Protein AF-B2L5K0-F1 (afdb_monomer)

Sequence (70 aa):
FDKAINSALAQRVRNRVNFRGSLNTYRFCDNVWTFVLNDVEFREVTDLVKVDKVKIVACDGKNTGSNTTE

Secondary structure (DSSP, 8-state):
-HHHHHHHHHHH-----EEEEEEEEEEEETTEEEEEEEEEEEE-SS-EEEEEEEEEEEE--GGG------

Solvent-accessible surface area (backbone atoms only — not comparable to full-atom values): 4416 Å² total; per-residue (Å²): 109,70,69,58,54,56,51,46,51,73,73,71,60,80,85,72,73,49,75,52,58,47,83,72,50,74,48,78,57,95,69,29,42,37,39,33,33,32,64,29,40,39,38,39,100,90,48,77,49,78,41,69,64,50,78,50,76,46,70,70,68,79,79,83,67,74,84,68,80,126

Radius of gyration: 15.31 Å; Cα contacts (8 Å, |Δi|>4): 91; chains: 1; bounding box: 25×43×34 Å

Nearest PDB structures (foldseek):
  7zwc-assembly1_V  TM=9.944E-01  e=1.195E-10  Homo sapiens
  5m4s-assembly1_A  TM=9.855E-01  e=1.298E-09  Homo sapiens
  7zsa-assembly1_V  TM=9.199E-01  e=4.581E-07  Saccharomyces cerevisiae
  1nh2-assembly1_C  TM=8.967E-01  e=4.928E-03  Saccharomyces cerevisiae
  7oha-assembly1_L  TM=6.866E-01  e=1.358E-03  Saccharomyces cerevisiae

InterPro domains:
  IPR003194 Transcription initiation factor IIA, gamma subunit [PIRSF009415] (1-66)
  IPR003194 Transcription initiation factor IIA, gamma subunit [PTHR10966] (1-66)
  IPR009088 Transcription factor IIA, beta-barrel [G3DSA:2.30.18.10] (15-70)
  IPR009088 Transcription factor IIA, beta-barrel [SSF50784] (13-62)
  IPR015871 Transcription initiation factor IIA, gamma subunit, C-terminal [PF02751] (20-61)
  IPR015871 Transcription initiation factor IIA, gamma subunit, C-terminal [cd10014] (17-62)

Foldseek 3Di:
DVVVVVVCCVPPDDWDKDKDFAWDDWDDDPQKIKTKTAFMWIDTPDDIDTDGIDIDIDHDPPVVPPPPDD

Organism: Xenopus borealis (NCBI:txid8354)

Structure (mmCIF, N/CA/C/O backbone):
data_AF-B2L5K0-F1
#
_entry.id   AF-B2L5K0-F1
#
loop_
_atom_site.group_PDB
_atom_site.id
_atom_site.type_symbol
_atom_site.label_atom_id
_atom_site.label_alt_id
_atom_site.label_comp_id
_atom_site.label_asym_id
_atom_site.label_entity_id
_atom_site.label_seq_id
_atom_site.pdbx_PDB_ins_code
_atom_site.Cartn_x
_atom_site.Cartn_y
_atom_site.Cartn_z
_atom_site.occupancy
_atom_site.B_iso_or_equiv
_atom_site.auth_seq_id
_atom_site.auth_comp_id
_atom_site.auth_asym_id
_atom_site.auth_atom_id
_atom_site.pdbx_PDB_model_num
ATOM 1 N N . PHE A 1 1 ? -13.514 6.017 -15.507 1.00 96.06 1 PHE A N 1
ATOM 2 C CA . PHE A 1 1 ? -13.328 5.457 -14.155 1.00 96.06 1 PHE A CA 1
ATOM 3 C C . PHE A 1 1 ? -12.121 6.089 -13.467 1.00 96.06 1 PHE A C 1
ATOM 5 O O . PHE A 1 1 ? -12.310 6.737 -12.445 1.00 96.06 1 PHE A O 1
ATOM 12 N N . ASP A 1 2 ? -10.931 6.023 -14.071 1.00 95.62 2 ASP A N 1
ATOM 13 C CA . ASP A 1 2 ? -9.663 6.475 -13.462 1.00 95.62 2 ASP A CA 1
ATOM 14 C C . ASP A 1 2 ? -9.701 7.915 -12.938 1.00 95.62 2 ASP A C 1
ATOM 16 O O . ASP A 1 2 ? -9.308 8.184 -11.805 1.00 95.62 2 ASP A O 1
ATOM 20 N N . LYS A 1 3 ? -10.254 8.851 -13.719 1.00 94.50 3 LYS A N 1
ATOM 21 C CA . LYS A 1 3 ? -10.422 10.247 -13.279 1.00 94.50 3 LYS A CA 1
ATOM 22 C C . LYS A 1 3 ? -11.283 10.367 -12.014 1.00 94.50 3 LYS A C 1
ATOM 24 O O . LYS A 1 3 ? -10.955 11.135 -11.115 1.00 94.50 3 LYS A O 1
ATOM 29 N N . ALA A 1 4 ? -12.370 9.598 -11.937 1.00 97.56 4 ALA A N 1
ATOM 30 C CA . ALA A 1 4 ? -13.314 9.664 -10.827 1.00 97.56 4 ALA A CA 1
ATOM 31 C C . ALA A 1 4 ? -12.705 9.113 -9.529 1.00 97.56 4 ALA A C 1
ATOM 33 O O . ALA A 1 4 ? -12.832 9.754 -8.490 1.00 97.56 4 ALA A O 1
ATOM 34 N N . ILE A 1 5 ? -12.004 7.972 -9.585 1.00 97.00 5 ILE A N 1
ATOM 35 C CA . ILE A 1 5 ? -11.384 7.382 -8.389 1.00 97.00 5 ILE A CA 1
ATOM 36 C C . ILE A 1 5 ? -10.231 8.245 -7.861 1.00 97.00 5 ILE A C 1
ATOM 38 O O . ILE A 1 5 ? -10.179 8.505 -6.663 1.00 97.00 5 ILE A O 1
ATOM 42 N N . ASN A 1 6 ? -9.375 8.781 -8.741 1.00 94.94 6 ASN A N 1
ATOM 43 C CA . ASN A 1 6 ? -8.292 9.684 -8.334 1.00 94.94 6 ASN A CA 1
ATOM 44 C C . ASN A 1 6 ? -8.834 10.950 -7.654 1.00 94.94 6 ASN A C 1
ATOM 46 O O . ASN A 1 6 ? -8.356 11.342 -6.591 1.00 94.94 6 ASN A O 1
ATOM 50 N N . SER A 1 7 ? -9.878 11.558 -8.229 1.00 94.19 7 SER A N 1
ATOM 51 C CA . SER A 1 7 ? -10.525 12.735 -7.642 1.00 94.19 7 SER A CA 1
ATOM 52 C C . SER A 1 7 ? -11.180 12.422 -6.292 1.00 94.19 7 SER A C 1
ATOM 54 O O . SER A 1 7 ? -11.004 13.179 -5.336 1.00 94.19 7 SER A O 1
ATOM 56 N N . ALA A 1 8 ? -11.888 11.294 -6.178 1.00 96.94 8 ALA A N 1
ATOM 57 C CA . ALA A 1 8 ? -12.558 10.913 -4.940 1.00 96.94 8 ALA A CA 1
ATOM 58 C C . ALA A 1 8 ? -11.560 10.634 -3.805 1.00 96.94 8 ALA A C 1
ATOM 60 O O . ALA A 1 8 ? -11.765 11.130 -2.697 1.00 96.94 8 ALA A O 1
ATOM 61 N N . LEU A 1 9 ? -10.471 9.905 -4.081 1.00 95.56 9 LEU A N 1
ATOM 62 C CA . LEU A 1 9 ? -9.422 9.628 -3.096 1.00 95.56 9 LEU A CA 1
ATOM 63 C C . LEU A 1 9 ? -8.762 10.922 -2.600 1.00 95.56 9 LEU A C 1
ATOM 65 O O . LEU A 1 9 ? -8.656 11.122 -1.395 1.00 95.56 9 LEU A O 1
ATOM 69 N N . ALA A 1 10 ? -8.394 11.834 -3.505 1.00 93.50 10 ALA A N 1
ATOM 70 C CA . ALA A 1 10 ? -7.721 13.080 -3.136 1.00 93.50 10 ALA A CA 1
ATOM 71 C C . ALA A 1 10 ? -8.607 14.042 -2.321 1.00 93.50 10 ALA A C 1
ATOM 73 O O . ALA A 1 10 ? -8.117 14.770 -1.459 1.00 93.50 10 ALA A O 1
ATOM 74 N N . GLN A 1 11 ? -9.911 14.080 -2.606 1.00 95.50 11 GLN A N 1
ATOM 75 C CA . GLN A 1 11 ? -10.807 15.093 -2.037 1.00 95.50 11 GLN A CA 1
ATOM 76 C C . GLN A 1 11 ? -11.594 14.604 -0.820 1.00 95.50 11 GLN A C 1
ATOM 78 O O . GLN A 1 11 ? -11.906 15.404 0.066 1.00 95.50 11 GLN A O 1
ATOM 83 N N . ARG A 1 12 ? -11.957 13.317 -0.786 1.00 97.44 12 ARG A N 1
ATOM 84 C CA . ARG A 1 12 ? -12.932 12.783 0.179 1.00 97.44 12 ARG A CA 1
ATOM 85 C C . ARG A 1 12 ? -12.294 11.950 1.286 1.00 97.44 12 ARG A C 1
ATOM 87 O O . ARG A 1 12 ? -12.862 11.875 2.370 1.00 97.44 12 ARG A O 1
ATOM 94 N N . VAL A 1 13 ? -11.134 11.344 1.040 1.00 95.88 13 VAL A N 1
ATOM 95 C CA . VAL A 1 13 ? -10.469 10.459 2.005 1.00 95.88 13 VAL A CA 1
ATOM 96 C C . VAL A 1 13 ? -9.572 11.283 2.929 1.00 95.88 13 VAL A C 1
ATOM 98 O O . VAL A 1 13 ? -8.769 12.097 2.477 1.00 95.88 13 VAL A O 1
ATOM 101 N N . ARG A 1 14 ? -9.744 11.104 4.243 1.00 94.69 14 ARG A N 1
ATOM 102 C CA . ARG A 1 14 ? -9.026 11.859 5.291 1.00 94.69 14 ARG A CA 1
ATOM 103 C C . ARG A 1 14 ? -8.370 10.971 6.343 1.00 94.69 14 ARG A C 1
ATOM 105 O O . ARG A 1 14 ? -7.550 11.460 7.116 1.00 94.69 14 ARG A O 1
ATOM 112 N N . ASN A 1 15 ? -8.750 9.699 6.403 1.00 94.75 15 ASN A N 1
ATOM 113 C CA . ASN A 1 15 ? -8.214 8.764 7.374 1.00 94.75 15 ASN A CA 1
ATOM 114 C C . ASN A 1 15 ? -6.745 8.447 7.074 1.00 94.75 15 ASN A C 1
ATOM 116 O O . ASN A 1 15 ? -6.298 8.446 5.926 1.00 94.75 15 ASN A O 1
ATOM 120 N N . ARG A 1 16 ? -5.986 8.199 8.141 1.00 94.31 16 ARG A N 1
ATOM 121 C CA . ARG A 1 16 ? -4.563 7.876 8.082 1.00 94.31 16 ARG A CA 1
ATOM 1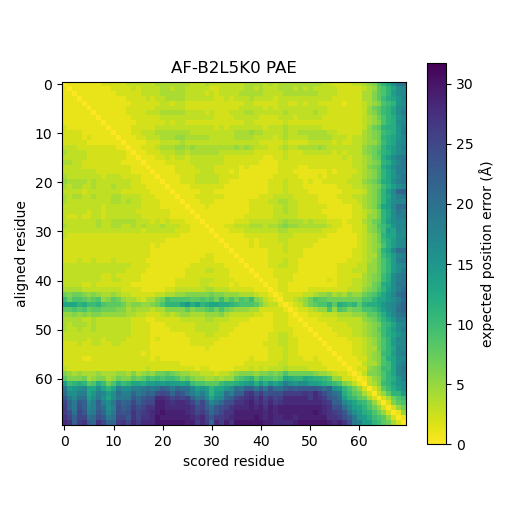22 C C . ARG A 1 16 ? -4.343 6.504 8.693 1.00 94.31 16 ARG A C 1
ATOM 124 O O . ARG A 1 16 ? -4.752 6.256 9.823 1.00 94.31 16 ARG A O 1
ATOM 131 N N . VAL A 1 17 ? -3.620 5.667 7.963 1.00 97.06 17 VAL A N 1
ATOM 132 C CA . VAL A 1 17 ? -3.217 4.328 8.395 1.00 97.06 17 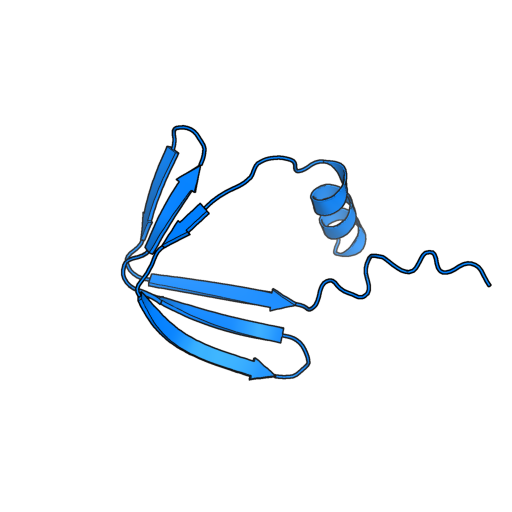VAL A CA 1
ATOM 133 C C . VAL A 1 17 ? -1.704 4.311 8.589 1.00 97.06 17 VAL A C 1
ATOM 135 O O . VAL A 1 17 ? -0.963 4.889 7.793 1.00 97.06 17 VAL A O 1
ATOM 138 N N . ASN A 1 18 ? -1.240 3.656 9.650 1.00 97.38 18 ASN A N 1
ATOM 139 C CA . ASN A 1 18 ? 0.170 3.329 9.849 1.00 97.38 18 ASN A CA 1
ATOM 140 C C . ASN A 1 18 ? 0.363 1.826 9.638 1.00 97.38 18 ASN A C 1
ATOM 142 O O . ASN A 1 18 ? -0.545 1.047 9.915 1.00 97.38 18 ASN A O 1
ATOM 146 N N . PHE A 1 19 ? 1.534 1.401 9.173 1.00 98.19 19 PHE A N 1
ATOM 147 C CA . PHE A 1 19 ? 1.832 -0.021 9.038 1.00 98.19 19 PHE A CA 1
ATOM 148 C C . PHE A 1 19 ? 3.287 -0.334 9.371 1.00 98.19 19 PHE A C 1
ATOM 150 O O . PHE A 1 19 ? 4.170 0.513 9.222 1.00 98.19 19 PHE A O 1
ATOM 157 N N . ARG A 1 20 ? 3.530 -1.566 9.817 1.00 97.88 20 ARG A N 1
ATOM 158 C CA . ARG A 1 20 ? 4.865 -2.124 10.053 1.00 97.88 20 ARG A CA 1
ATOM 159 C C . ARG A 1 20 ? 4.896 -3.558 9.545 1.00 97.88 20 ARG A C 1
ATOM 161 O O . ARG A 1 20 ? 3.935 -4.288 9.734 1.00 97.88 20 ARG A O 1
ATOM 168 N N . GLY A 1 21 ? 6.006 -3.961 8.941 1.00 98.25 21 GLY A N 1
ATOM 169 C CA . GLY A 1 21 ? 6.236 -5.335 8.509 1.00 98.25 21 GLY A CA 1
ATOM 170 C C . GLY A 1 21 ? 7.677 -5.543 8.066 1.00 98.25 21 GLY A C 1
ATOM 171 O O . GLY A 1 21 ? 8.470 -4.596 8.047 1.00 98.25 21 GLY A O 1
ATOM 172 N N . SER A 1 22 ? 8.005 -6.774 7.695 1.00 98.56 22 SER A N 1
ATOM 173 C CA . SER A 1 22 ? 9.334 -7.158 7.219 1.00 98.56 22 SER A CA 1
ATOM 174 C C . SER A 1 22 ? 9.389 -7.073 5.697 1.00 98.56 22 SER A C 1
ATOM 176 O O . SER A 1 22 ? 8.619 -7.738 5.006 1.00 98.56 22 SER A O 1
ATOM 178 N N . LEU A 1 23 ? 10.294 -6.262 5.143 1.00 98.69 23 LEU A N 1
ATOM 179 C CA . LEU A 1 23 ? 10.457 -6.162 3.691 1.00 98.69 23 LEU A CA 1
ATOM 180 C C . LEU A 1 23 ? 11.017 -7.474 3.124 1.00 98.69 23 LEU A C 1
ATOM 182 O O . LEU A 1 23 ? 12.086 -7.919 3.528 1.00 98.69 23 LEU A O 1
ATOM 186 N N . ASN A 1 24 ? 10.304 -8.066 2.167 1.00 98.38 24 ASN A N 1
ATOM 187 C CA . ASN A 1 24 ? 10.707 -9.292 1.478 1.00 98.38 24 ASN A CA 1
ATOM 188 C 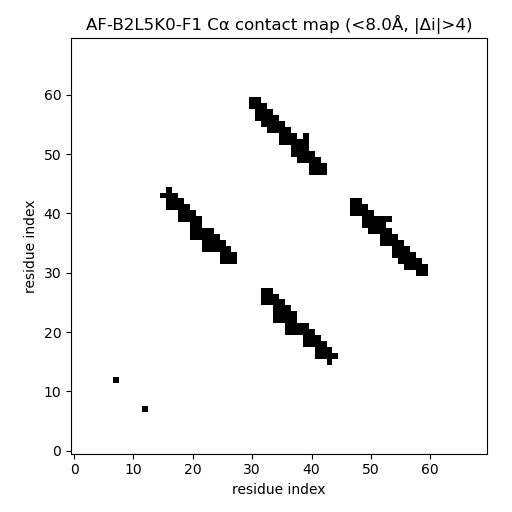C . ASN A 1 24 ? 11.419 -8.964 0.158 1.00 98.38 24 ASN A C 1
ATOM 190 O O . ASN A 1 24 ? 12.569 -9.333 -0.055 1.00 98.38 24 ASN A O 1
ATOM 194 N N . THR A 1 25 ? 10.754 -8.215 -0.723 1.00 98.69 25 THR A N 1
ATOM 195 C CA . THR A 1 25 ? 11.345 -7.769 -1.991 1.00 98.69 25 THR A CA 1
ATOM 196 C C . THR A 1 25 ? 10.827 -6.392 -2.379 1.00 98.69 25 THR A C 1
ATOM 198 O O . THR A 1 25 ? 9.730 -5.991 -1.982 1.00 98.69 25 THR A O 1
ATOM 201 N N . TYR A 1 26 ? 11.617 -5.665 -3.163 1.00 98.69 26 TYR A N 1
ATOM 202 C CA . TYR A 1 26 ? 11.261 -4.365 -3.710 1.00 98.69 26 TYR A CA 1
ATOM 203 C C . TYR A 1 26 ? 11.695 -4.252 -5.175 1.00 98.69 26 TYR A C 1
ATOM 205 O O . TYR A 1 26 ? 12.627 -4.919 -5.622 1.00 98.69 26 TYR A O 1
ATOM 213 N N . ARG A 1 27 ? 11.005 -3.398 -5.931 1.00 98.69 27 ARG A N 1
ATOM 214 C CA . ARG A 1 27 ? 11.347 -3.033 -7.308 1.00 98.69 27 ARG A CA 1
ATOM 215 C C . ARG A 1 27 ? 10.920 -1.601 -7.576 1.00 98.69 27 ARG A C 1
ATOM 217 O O . ARG A 1 27 ? 9.810 -1.223 -7.209 1.00 98.69 27 ARG A O 1
ATOM 224 N N . PHE A 1 28 ? 11.767 -0.865 -8.279 1.00 98.25 28 PHE A N 1
ATOM 225 C CA . PHE A 1 28 ? 11.426 0.420 -8.868 1.00 98.25 28 PHE A CA 1
ATOM 226 C C . PHE A 1 28 ? 11.635 0.352 -10.380 1.00 98.25 28 PHE A C 1
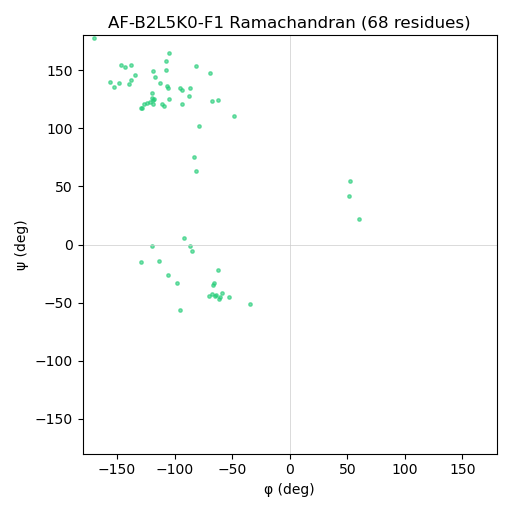ATOM 228 O O . PHE A 1 28 ? 12.716 -0.018 -10.834 1.00 98.25 28 PHE A O 1
ATOM 235 N N . CYS A 1 29 ? 10.585 0.638 -11.142 1.00 97.19 29 CYS A N 1
ATOM 2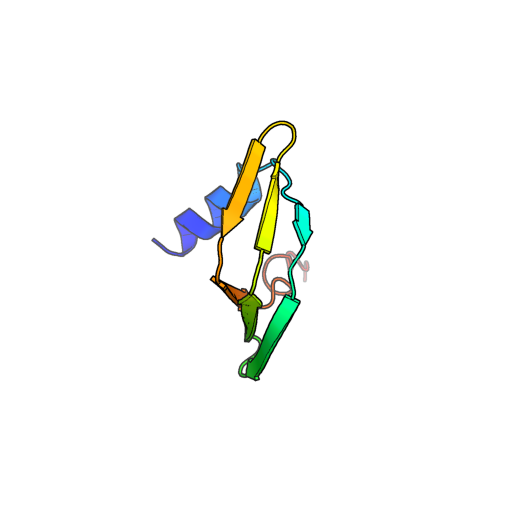36 C CA . CYS A 1 29 ? 10.590 0.640 -12.604 1.00 97.19 29 CYS A CA 1
ATOM 237 C C . CYS A 1 29 ? 9.460 1.562 -13.081 1.00 97.19 29 CYS A C 1
ATOM 239 O O . CYS A 1 29 ? 8.404 1.589 -12.451 1.00 97.19 29 CYS A O 1
ATOM 241 N N . ASP A 1 30 ? 9.696 2.349 -14.130 1.00 95.94 30 ASP A N 1
ATOM 242 C CA . ASP A 1 30 ? 8.711 3.261 -14.735 1.00 95.94 30 ASP A CA 1
ATOM 243 C C . ASP A 1 30 ? 8.005 4.203 -13.741 1.00 95.94 30 ASP A C 1
ATOM 245 O O . ASP A 1 30 ? 6.799 4.425 -13.813 1.00 95.94 30 ASP A O 1
ATOM 249 N N . ASN A 1 31 ? 8.754 4.763 -12.784 1.00 94.88 31 ASN A N 1
ATOM 250 C CA . ASN A 1 31 ? 8.226 5.625 -11.712 1.00 94.88 31 ASN A CA 1
ATOM 251 C C . ASN A 1 31 ? 7.177 4.951 -10.806 1.00 94.88 31 ASN A C 1
ATOM 253 O O . ASN A 1 31 ? 6.409 5.628 -10.117 1.00 94.88 31 ASN A O 1
ATOM 257 N N . VAL A 1 32 ? 7.173 3.617 -10.765 1.00 97.62 32 VAL A N 1
ATOM 258 C CA . VAL A 1 32 ? 6.316 2.816 -9.895 1.00 97.62 32 VAL A CA 1
ATOM 259 C C . VAL A 1 32 ? 7.173 1.999 -8.937 1.00 97.62 32 VAL A C 1
ATOM 261 O O . VAL A 1 32 ? 8.031 1.204 -9.330 1.00 97.62 32 VAL A O 1
ATOM 264 N N . TRP A 1 33 ? 6.899 2.162 -7.647 1.00 98.25 33 TRP A N 1
ATOM 265 C CA . TRP A 1 33 ? 7.427 1.295 -6.607 1.00 98.25 33 TRP A CA 1
ATOM 266 C C . TRP A 1 33 ? 6.532 0.076 -6.419 1.00 98.25 33 TRP A C 1
ATOM 268 O O . TRP A 1 33 ? 5.312 0.188 -6.325 1.00 98.25 33 TRP A O 1
ATOM 278 N N . THR A 1 34 ? 7.140 -1.101 -6.323 1.00 98.62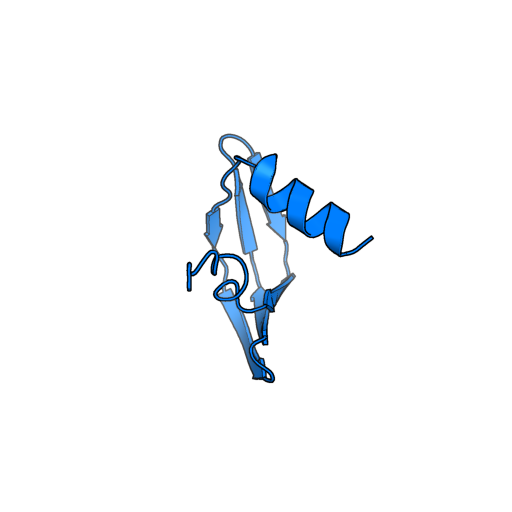 34 THR A N 1
ATOM 279 C CA . THR A 1 34 ? 6.479 -2.337 -5.900 1.00 98.62 34 THR A CA 1
ATOM 280 C C . THR A 1 34 ? 7.223 -2.922 -4.710 1.00 98.62 34 THR A C 1
ATOM 282 O O . THR A 1 34 ? 8.395 -3.265 -4.838 1.00 98.62 34 THR A O 1
ATOM 285 N N . PHE A 1 35 ? 6.538 -3.105 -3.586 1.00 98.81 35 PHE A N 1
ATOM 286 C CA . PHE A 1 35 ? 7.057 -3.764 -2.389 1.00 98.81 35 PHE A CA 1
ATOM 287 C C . PHE A 1 35 ? 6.256 -5.029 -2.103 1.00 98.81 35 PHE A C 1
ATOM 289 O O . PHE A 1 35 ? 5.042 -5.058 -2.293 1.00 98.81 35 PHE A O 1
ATOM 296 N N . VAL A 1 36 ? 6.9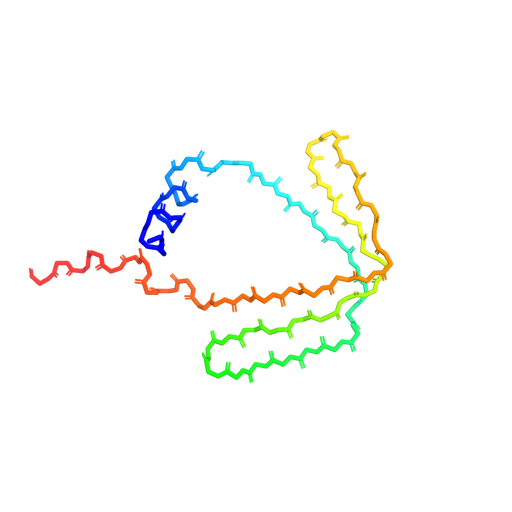21 -6.064 -1.609 1.00 98.75 36 VAL A N 1
ATOM 297 C CA . VAL A 1 36 ? 6.282 -7.206 -0.955 1.00 98.75 36 VAL A CA 1
ATOM 298 C C . VAL A 1 36 ? 6.817 -7.259 0.462 1.00 98.75 36 VAL A C 1
ATOM 300 O O . VAL A 1 36 ? 8.033 -7.271 0.655 1.00 98.75 36 VAL A O 1
ATOM 303 N N . LEU A 1 37 ? 5.921 -7.277 1.440 1.00 98.81 37 LEU A N 1
ATOM 304 C CA . LEU A 1 37 ? 6.255 -7.380 2.854 1.00 98.81 37 LEU A CA 1
ATOM 305 C C . LEU A 1 37 ? 5.633 -8.655 3.425 1.00 98.81 37 LEU A C 1
ATOM 307 O O . LEU A 1 37 ? 4.568 -9.072 2.965 1.00 98.81 37 LEU A O 1
ATOM 311 N N . ASN A 1 38 ? 6.292 -9.235 4.423 1.00 98.75 38 ASN A N 1
ATOM 312 C CA . ASN A 1 38 ? 5.769 -10.320 5.245 1.00 98.75 38 ASN A CA 1
ATOM 313 C C . ASN A 1 38 ? 5.436 -9.796 6.653 1.00 98.75 38 ASN A C 1
ATOM 315 O O . ASN A 1 38 ? 6.005 -8.785 7.079 1.00 98.75 38 ASN A O 1
ATOM 319 N N . ASP A 1 39 ? 4.558 -10.504 7.364 1.00 98.50 39 ASP A N 1
ATOM 320 C CA . ASP A 1 39 ? 4.204 -10.254 8.770 1.00 98.50 39 ASP A CA 1
ATOM 321 C C . ASP A 1 39 ? 3.796 -8.794 9.027 1.00 98.50 39 ASP A C 1
ATOM 323 O O . ASP A 1 39 ? 4.396 -8.083 9.840 1.00 98.50 39 ASP A O 1
ATOM 327 N N . VAL A 1 40 ? 2.810 -8.308 8.268 1.00 98.62 40 VAL A N 1
ATOM 328 C CA . VAL A 1 40 ? 2.419 -6.894 8.288 1.00 98.62 40 VAL A CA 1
ATOM 329 C C . VAL A 1 40 ? 1.275 -6.648 9.259 1.00 98.62 40 VAL A C 1
ATOM 331 O O . VAL A 1 40 ? 0.252 -7.329 9.223 1.00 98.62 40 VAL A O 1
ATOM 334 N N . GLU A 1 41 ? 1.429 -5.614 10.081 1.00 98.44 41 GLU A N 1
ATOM 335 C CA . GLU A 1 41 ? 0.378 -5.029 10.908 1.00 98.44 41 GLU A CA 1
ATOM 336 C C . GLU A 1 41 ? -0.003 -3.658 10.341 1.00 98.44 41 GLU A C 1
ATOM 338 O O . GLU A 1 41 ? 0.832 -2.753 10.284 1.00 98.44 41 GLU A O 1
ATOM 343 N N . PHE A 1 42 ? -1.264 -3.505 9.940 1.00 98.38 42 PHE A N 1
ATOM 344 C CA . PHE A 1 42 ? -1.894 -2.223 9.643 1.00 98.38 42 PHE A CA 1
ATOM 345 C C . PHE A 1 42 ? -2.651 -1.742 10.877 1.00 98.38 42 PHE A C 1
ATOM 347 O O . PHE A 1 42 ? -3.381 -2.511 11.502 1.00 98.38 42 PHE A O 1
ATOM 354 N N . ARG A 1 43 ? -2.490 -0.462 11.208 1.00 97.31 43 ARG A N 1
ATOM 355 C CA . ARG A 1 43 ? -3.140 0.195 12.337 1.00 97.31 43 ARG A CA 1
ATOM 356 C C . ARG A 1 43 ? -3.840 1.470 11.883 1.00 97.31 43 ARG A C 1
ATOM 358 O O . ARG A 1 43 ? -3.1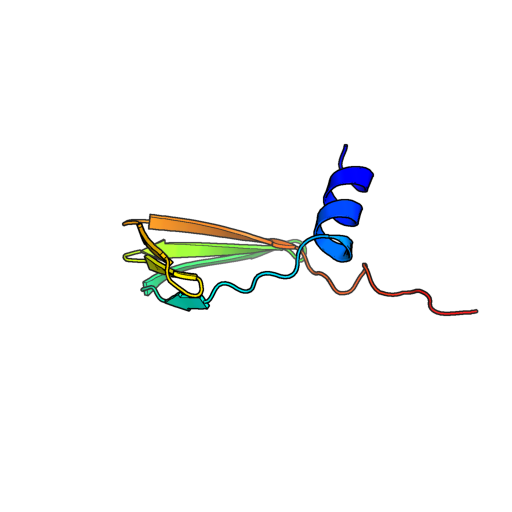94 2.427 11.447 1.00 97.31 43 ARG A O 1
ATOM 365 N N . GLU A 1 44 ? -5.151 1.476 12.045 1.00 93.19 44 GLU A N 1
ATOM 366 C CA . GLU A 1 44 ? -6.010 2.659 12.053 1.00 93.19 44 GLU A CA 1
ATOM 367 C C . GLU A 1 44 ? -6.423 2.936 13.511 1.00 93.19 44 GLU A C 1
ATOM 369 O O . GLU A 1 44 ? -6.189 2.095 14.369 1.00 93.19 44 GLU A O 1
ATOM 374 N N . VAL A 1 45 ? -6.950 4.122 13.832 1.00 89.94 45 VAL A N 1
ATOM 375 C CA . VAL A 1 45 ?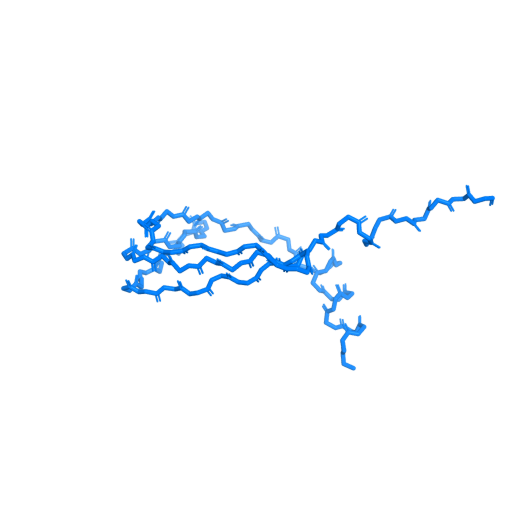 -7.121 4.651 15.211 1.00 89.94 45 VAL A CA 1
ATOM 376 C C . VAL A 1 45 ? -7.442 3.589 16.277 1.00 89.94 45 VAL A C 1
ATOM 378 O O . VAL A 1 45 ? -6.752 3.527 17.295 1.00 89.94 45 VAL A O 1
ATOM 381 N N . THR A 1 46 ? -8.446 2.749 16.036 1.00 88.19 46 THR A N 1
ATOM 382 C CA . THR A 1 46 ? -8.831 1.634 16.917 1.00 88.19 46 THR A CA 1
ATOM 383 C C . THR A 1 46 ? -8.596 0.257 16.307 1.00 88.19 46 THR A C 1
ATOM 385 O O . THR A 1 46 ? -8.608 -0.737 17.034 1.00 88.19 46 THR A O 1
ATOM 388 N N . ASP A 1 47 ? -8.365 0.189 14.998 1.00 93.81 47 ASP A N 1
ATOM 389 C CA . ASP A 1 47 ? -8.461 -1.049 14.237 1.00 93.81 47 ASP A CA 1
ATOM 390 C C . ASP A 1 47 ? -7.072 -1.571 13.880 1.00 93.81 47 ASP A C 1
ATOM 392 O O . ASP A 1 47 ? -6.185 -0.835 13.439 1.00 93.81 47 ASP A O 1
ATOM 396 N N . LEU A 1 48 ? -6.887 -2.875 14.076 1.00 95.56 48 LEU A N 1
ATOM 397 C CA . LEU A 1 48 ? -5.631 -3.566 13.832 1.00 95.56 48 LEU A CA 1
ATOM 398 C C . LEU A 1 48 ? -5.880 -4.754 12.910 1.00 95.56 48 LEU A C 1
ATOM 400 O O . LEU A 1 48 ? -6.631 -5.669 13.245 1.00 95.56 48 LEU A O 1
ATOM 404 N N . VAL A 1 49 ? -5.206 -4.755 11.762 1.00 97.88 49 VAL A N 1
ATOM 405 C CA . VAL A 1 49 ? -5.297 -5.820 10.759 1.00 97.88 49 VAL A CA 1
ATOM 406 C C . VAL A 1 49 ? -3.922 -6.443 10.571 1.00 97.88 49 VAL A C 1
ATOM 408 O O . VAL A 1 49 ? -2.958 -5.745 10.261 1.00 97.88 49 VAL A O 1
ATOM 411 N N . LYS A 1 50 ? -3.832 -7.764 10.744 1.00 98.12 50 LYS A N 1
ATOM 412 C CA . LYS A 1 50 ? -2.608 -8.539 10.506 1.00 98.12 50 LYS A CA 1
ATOM 413 C C . LYS A 1 50 ? -2.737 -9.352 9.230 1.00 98.12 50 LYS A C 1
ATOM 415 O O . LYS A 1 50 ? -3.776 -9.969 9.004 1.00 98.12 50 LYS A O 1
ATOM 420 N N . VAL A 1 51 ? -1.682 -9.362 8.423 1.00 98.31 51 VAL A N 1
ATOM 421 C CA . VAL A 1 51 ? -1.599 -10.168 7.202 1.00 98.31 51 VAL A CA 1
ATOM 422 C C . VAL A 1 51 ? -0.211 -10.779 7.055 1.00 98.31 51 VAL A C 1
ATOM 424 O O . VAL A 1 51 ? 0.799 -10.102 7.243 1.00 98.31 51 VAL A O 1
ATOM 427 N N . ASP A 1 52 ? -0.160 -12.047 6.653 1.00 98.62 52 ASP A N 1
ATOM 428 C CA . ASP A 1 52 ? 1.107 -12.771 6.488 1.00 98.62 52 ASP A CA 1
ATOM 429 C C . ASP A 1 52 ? 1.956 -12.185 5.358 1.00 98.62 52 ASP A C 1
ATOM 431 O O . ASP A 1 52 ? 3.184 -12.201 5.412 1.00 98.62 52 ASP A O 1
ATOM 435 N N . LYS A 1 53 ? 1.303 -11.663 4.313 1.00 98.50 53 LYS A N 1
ATOM 436 C CA . LYS A 1 53 ? 1.965 -11.119 3.129 1.00 98.50 53 LYS A CA 1
ATOM 437 C C . LYS A 1 53 ? 1.123 -10.041 2.460 1.00 98.50 53 LYS A C 1
ATOM 439 O O . LYS A 1 53 ? -0.066 -10.238 2.222 1.00 98.50 53 LYS A O 1
ATOM 444 N N . VAL A 1 54 ? 1.751 -8.932 2.073 1.00 98.69 54 VAL A N 1
ATOM 445 C CA . VAL A 1 54 ? 1.108 -7.850 1.308 1.00 98.69 54 VAL A CA 1
ATOM 446 C C . VAL A 1 54 ? 1.992 -7.390 0.154 1.00 98.69 54 VAL A C 1
ATOM 448 O O . VAL A 1 54 ? 3.218 -7.376 0.265 1.00 98.69 54 VAL A O 1
ATOM 451 N N . LYS A 1 55 ? 1.365 -6.994 -0.958 1.00 98.75 55 LYS A N 1
ATOM 452 C CA . LYS A 1 55 ? 2.019 -6.327 -2.090 1.00 98.75 55 LYS A CA 1
ATOM 453 C C . LYS A 1 55 ? 1.547 -4.875 -2.158 1.00 98.75 55 LYS A C 1
ATOM 455 O O . LYS A 1 55 ? 0.358 -4.634 -2.333 1.00 98.75 55 LYS A O 1
ATOM 460 N N . ILE A 1 56 ? 2.472 -3.926 -2.066 1.00 98.62 56 ILE A N 1
ATOM 461 C CA . ILE A 1 56 ? 2.207 -2.488 -2.200 1.00 98.62 56 ILE A CA 1
ATOM 462 C C . ILE A 1 56 ? 2.706 -2.041 -3.573 1.00 98.62 56 ILE A C 1
ATOM 464 O O . ILE A 1 56 ? 3.872 -2.258 -3.894 1.00 98.62 56 ILE A O 1
ATOM 468 N N . VAL A 1 57 ? 1.837 -1.422 -4.374 1.00 98.50 57 VAL A N 1
ATOM 469 C CA . VAL A 1 57 ? 2.193 -0.792 -5.655 1.00 98.50 57 VAL A CA 1
ATOM 470 C C . VAL A 1 57 ? 1.875 0.694 -5.550 1.00 98.50 57 VAL A C 1
ATOM 472 O O . VAL A 1 57 ? 0.731 1.051 -5.278 1.00 98.50 57 VAL A O 1
ATOM 475 N N . ALA A 1 58 ? 2.880 1.547 -5.729 1.00 97.56 58 ALA A N 1
ATOM 476 C CA . ALA A 1 58 ? 2.767 2.990 -5.548 1.00 97.56 58 ALA A CA 1
ATOM 477 C C . ALA A 1 58 ? 3.320 3.733 -6.770 1.00 97.56 58 ALA A C 1
ATOM 479 O O . ALA A 1 58 ? 4.508 3.626 -7.079 1.00 97.56 58 ALA A O 1
ATOM 480 N N . CYS A 1 59 ? 2.454 4.486 -7.448 1.00 95.81 59 CYS A N 1
ATOM 481 C CA . CYS A 1 59 ? 2.836 5.408 -8.518 1.00 95.81 59 CYS A CA 1
ATOM 482 C C . CYS A 1 59 ? 3.339 6.736 -7.932 1.00 95.81 59 CYS A C 1
ATOM 484 O O . CYS A 1 59 ? 2.930 7.123 -6.835 1.00 95.81 59 CYS A O 1
ATOM 486 N N . ASP A 1 60 ? 4.191 7.453 -8.668 1.00 91.62 60 ASP A N 1
ATOM 487 C CA . ASP A 1 60 ? 4.623 8.799 -8.279 1.00 91.62 60 ASP A CA 1
ATOM 488 C C . ASP A 1 60 ? 3.437 9.787 -8.230 1.00 91.62 60 ASP A C 1
ATOM 490 O O . ASP A 1 60 ? 2.716 9.976 -9.210 1.00 91.62 60 ASP A O 1
ATOM 494 N N . GLY A 1 61 ? 3.245 10.431 -7.076 1.00 83.75 61 GLY A N 1
ATOM 495 C CA . GLY A 1 61 ? 2.201 11.434 -6.848 1.00 83.75 61 GLY A CA 1
ATOM 496 C C . GLY A 1 61 ? 2.585 12.854 -7.278 1.00 83.75 61 GLY A C 1
ATOM 497 O O . GLY A 1 61 ? 1.748 13.752 -7.222 1.00 83.75 61 GLY A O 1
ATOM 498 N N . LYS A 1 62 ? 3.831 13.102 -7.709 1.00 72.75 62 LYS A N 1
ATOM 499 C CA . LYS A 1 62 ? 4.317 14.460 -8.024 1.00 72.75 62 LYS A CA 1
ATOM 500 C C . LYS A 1 62 ? 3.564 15.156 -9.167 1.00 72.75 62 LYS A C 1
ATOM 502 O O . LYS A 1 62 ? 3.524 16.381 -9.193 1.00 72.75 62 LYS A O 1
ATOM 507 N N . ASN A 1 63 ? 2.894 14.411 -10.049 1.00 59.28 63 ASN A N 1
ATOM 508 C CA . ASN A 1 63 ? 2.129 14.981 -11.167 1.00 59.28 63 ASN A CA 1
ATOM 509 C C . ASN A 1 63 ? 0.681 15.378 -10.833 1.00 59.28 63 ASN A C 1
ATOM 511 O O . ASN A 1 63 ? -0.016 15.896 -11.701 1.00 59.28 63 ASN A O 1
ATOM 515 N N . THR A 1 64 ? 0.194 15.177 -9.604 1.00 58.56 64 THR A N 1
ATOM 516 C CA . THR A 1 64 ? -1.187 15.556 -9.239 1.00 58.56 64 THR A CA 1
ATOM 517 C C . THR A 1 64 ? -1.305 16.967 -8.648 1.00 58.56 64 THR A C 1
ATOM 519 O O . THR A 1 64 ? -2.386 17.342 -8.201 1.00 58.56 64 THR A O 1
ATOM 522 N N . GLY A 1 65 ? -0.212 17.744 -8.622 1.00 51.81 65 GLY A N 1
ATOM 523 C CA . GLY A 1 65 ? -0.135 19.059 -7.970 1.00 51.81 65 GLY A CA 1
ATOM 524 C C . GLY A 1 65 ? 0.208 20.257 -8.864 1.00 51.81 65 GLY A C 1
ATOM 525 O O . GLY A 1 65 ? 0.243 21.373 -8.353 1.00 51.81 65 GLY A O 1
ATOM 526 N N . SER A 1 66 ? 0.446 20.091 -10.169 1.00 44.22 66 SER A N 1
ATOM 527 C CA . SER A 1 66 ? 0.757 21.227 -11.048 1.00 44.22 66 SER A CA 1
ATOM 528 C C . SER A 1 66 ? -0.515 21.940 -11.526 1.00 44.22 66 SER A C 1
ATOM 530 O O . SER A 1 66 ? -0.894 21.845 -12.689 1.00 44.22 66 SER A O 1
ATOM 532 N N . ASN A 1 67 ? -1.136 22.716 -10.635 1.00 48.50 67 ASN A N 1
ATOM 533 C CA . ASN A 1 67 ? -1.650 24.030 -11.032 1.00 48.50 67 ASN A CA 1
ATOM 534 C C . ASN A 1 67 ? -0.467 25.006 -10.993 1.00 48.50 67 ASN A C 1
ATOM 536 O O . ASN A 1 67 ? -0.417 25.918 -10.169 1.00 48.50 67 ASN A O 1
ATOM 540 N N . THR A 1 68 ? 0.530 24.765 -11.841 1.00 39.59 68 THR A N 1
ATOM 541 C CA . THR A 1 68 ? 1.520 25.788 -12.150 1.00 39.59 68 THR A CA 1
ATOM 542 C C . THR A 1 68 ? 0.831 26.706 -13.145 1.00 39.59 68 THR A C 1
ATOM 544 O O . THR A 1 68 ? 0.628 26.334 -14.295 1.00 39.59 68 THR A O 1
ATOM 547 N N . THR A 1 69 ? 0.374 27.854 -12.656 1.00 37.88 69 THR A N 1
ATOM 548 C CA . THR A 1 69 ? 0.147 29.041 -13.479 1.00 37.88 69 THR A CA 1
ATOM 549 C C . THR A 1 69 ? 1.387 29.272 -14.342 1.00 37.88 69 THR A C 1
ATOM 551 O O . THR A 1 69 ? 2.448 29.586 -13.798 1.00 37.88 69 THR A O 1
ATOM 554 N N . GLU A 1 70 ? 1.255 29.070 -15.651 1.00 35.62 70 GLU A N 1
ATOM 555 C CA . GLU A 1 70 ? 1.775 30.056 -16.604 1.00 35.62 70 GLU A CA 1
ATOM 556 C C . GLU A 1 70 ? 0.850 31.276 -16.602 1.00 35.62 70 GLU A C 1
ATOM 558 O O . GLU A 1 70 ? -0.382 31.082 -16.441 1.00 35.62 70 GLU A O 1
#

pLDDT: mean 90.57, std 16.4, range [35.62, 98.81]

Mean predicted aligned error: 5.66 Å